Protein AF-A0A3B0PCW4-F1 (afdb_monomer_lite)

Structure (mmCIF, N/CA/C/O backbone):
data_AF-A0A3B0PCW4-F1
#
_entry.id   AF-A0A3B0PCW4-F1
#
loop_
_atom_site.group_PDB
_atom_site.id
_atom_site.type_symbol
_atom_site.label_atom_id
_atom_site.label_alt_id
_atom_site.label_comp_id
_atom_site.label_asym_id
_atom_site.label_entity_id
_atom_site.label_seq_id
_atom_site.pdbx_PDB_ins_code
_atom_site.Cartn_x
_atom_site.Cartn_y
_atom_site.Cartn_z
_atom_site.occupancy
_atom_site.B_iso_or_equiv
_atom_site.auth_seq_id
_atom_site.auth_comp_id
_atom_site.auth_asym_id
_atom_site.auth_atom_id
_atom_site.pdbx_PDB_model_num
ATOM 1 N N . MET A 1 1 ? -0.185 -10.556 19.259 1.00 54.66 1 MET A N 1
ATOM 2 C CA . MET A 1 1 ? -0.356 -9.139 19.650 1.00 54.66 1 MET A CA 1
ATOM 3 C C . MET A 1 1 ? -1.810 -8.763 19.400 1.00 54.66 1 MET A C 1
ATOM 5 O O . MET A 1 1 ? -2.230 -8.865 18.257 1.00 54.66 1 MET A O 1
ATOM 9 N N . ASN A 1 2 ? -2.568 -8.381 20.434 1.00 71.00 2 ASN A N 1
ATOM 10 C CA . ASN A 1 2 ? -3.987 -7.975 20.333 1.00 71.00 2 ASN A CA 1
ATOM 11 C C . ASN A 1 2 ? -4.163 -6.447 20.388 1.00 71.00 2 ASN A C 1
ATOM 13 O O . ASN A 1 2 ? -5.214 -5.941 20.774 1.00 71.00 2 ASN A O 1
ATOM 17 N N . GLN A 1 3 ? -3.116 -5.700 20.045 1.00 86.12 3 GLN A N 1
ATOM 18 C CA . GLN A 1 3 ? -3.149 -4.249 20.118 1.00 86.12 3 GLN A CA 1
ATOM 19 C C . GLN A 1 3 ? -3.804 -3.677 18.864 1.00 86.12 3 GLN A C 1
ATOM 21 O O . GLN A 1 3 ? -3.436 -4.021 17.740 1.00 86.12 3 GLN A O 1
ATOM 26 N N . LYS A 1 4 ? -4.782 -2.803 19.087 1.00 93.06 4 LYS A N 1
ATOM 27 C CA . LYS A 1 4 ? -5.429 -2.010 18.049 1.00 93.06 4 LYS A CA 1
ATOM 28 C C . LYS A 1 4 ? -4.979 -0.558 18.158 1.00 93.06 4 LYS A C 1
ATOM 30 O O . LYS A 1 4 ? -4.760 -0.056 19.259 1.00 93.06 4 LYS A O 1
ATOM 35 N N . PHE A 1 5 ? -4.899 0.115 17.020 1.00 94.56 5 PHE A N 1
ATOM 36 C CA . PHE A 1 5 ? -4.388 1.471 16.880 1.00 94.56 5 PHE A CA 1
ATOM 37 C C . PHE A 1 5 ? -5.496 2.444 16.474 1.00 94.56 5 PHE A C 1
ATOM 39 O O . PHE A 1 5 ? -6.503 2.065 15.868 1.00 94.56 5 PHE A O 1
ATOM 46 N N . ASN A 1 6 ? -5.307 3.717 16.822 1.00 95.56 6 ASN A N 1
ATOM 47 C CA . ASN A 1 6 ? -6.183 4.807 16.392 1.00 95.56 6 ASN A CA 1
ATOM 48 C C . ASN A 1 6 ? -5.759 5.456 15.073 1.00 95.56 6 ASN A C 1
ATOM 50 O O . ASN A 1 6 ? -6.538 6.190 14.472 1.00 95.56 6 ASN A O 1
ATOM 54 N N . LEU A 1 7 ? -4.531 5.192 14.650 1.00 95.38 7 LEU A N 1
ATOM 55 C CA . LEU A 1 7 ? -3.946 5.724 13.441 1.00 95.38 7 LEU A CA 1
ATOM 56 C C . LEU A 1 7 ? -2.901 4.728 12.954 1.00 95.38 7 LEU A C 1
ATOM 58 O O . LEU A 1 7 ? -2.035 4.310 13.723 1.00 95.38 7 LEU A O 1
ATOM 62 N N . ILE A 1 8 ? -3.000 4.345 11.688 1.00 95.62 8 ILE A N 1
ATOM 63 C CA . ILE A 1 8 ? -1.953 3.614 10.978 1.00 95.62 8 ILE A CA 1
ATOM 64 C C . ILE A 1 8 ? -1.502 4.509 9.828 1.00 95.62 8 ILE A C 1
ATOM 66 O O . ILE A 1 8 ? -2.312 4.869 8.978 1.00 95.62 8 ILE A O 1
ATOM 70 N N . ILE A 1 9 ? -0.217 4.862 9.810 1.00 96.75 9 ILE A N 1
ATOM 71 C CA . ILE A 1 9 ? 0.425 5.582 8.705 1.00 96.75 9 ILE A CA 1
ATOM 72 C C . ILE A 1 9 ? 1.419 4.628 8.057 1.00 96.75 9 ILE A C 1
ATOM 74 O O . ILE A 1 9 ? 2.176 3.952 8.756 1.00 96.75 9 ILE A O 1
ATOM 78 N N . CYS A 1 10 ? 1.414 4.555 6.731 1.00 95.62 10 CYS A N 1
ATOM 79 C CA . CYS A 1 10 ? 2.317 3.682 6.001 1.00 95.62 10 CYS A CA 1
ATOM 80 C C . CYS A 1 10 ? 2.815 4.351 4.718 1.00 95.62 10 CYS A C 1
ATOM 82 O O . CYS A 1 10 ? 2.025 4.801 3.897 1.00 95.62 10 CYS A O 1
ATOM 84 N N . ASN A 1 11 ? 4.129 4.348 4.523 1.00 95.50 11 ASN A N 1
ATOM 85 C CA . ASN A 1 11 ? 4.747 4.519 3.215 1.00 95.50 11 ASN A CA 1
ATOM 86 C C . ASN A 1 11 ? 5.175 3.116 2.733 1.00 95.50 11 ASN A C 1
ATOM 88 O O . ASN A 1 11 ? 6.247 2.642 3.124 1.00 95.50 11 ASN A O 1
ATOM 92 N N . PRO A 1 12 ? 4.296 2.364 2.037 1.00 94.88 12 PRO A N 1
ATOM 93 C CA . PRO A 1 12 ? 4.655 1.058 1.504 1.00 94.88 12 PRO A CA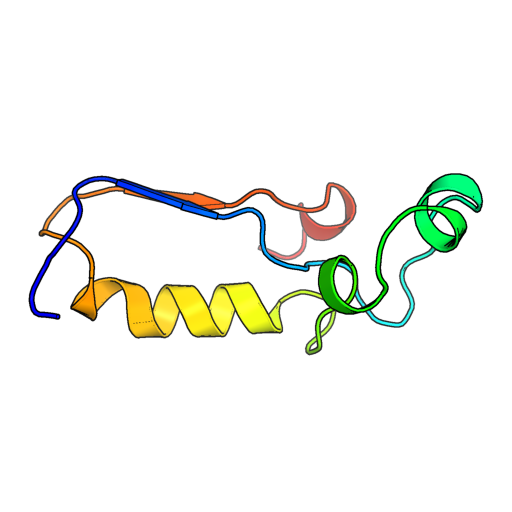 1
ATOM 94 C C . PRO A 1 12 ? 5.486 1.215 0.224 1.00 94.88 12 PRO A C 1
ATOM 96 O O . PRO A 1 12 ? 5.371 2.230 -0.448 1.00 94.88 12 PRO A O 1
ATOM 99 N N . PRO A 1 13 ? 6.225 0.181 -0.213 1.00 94.50 13 PRO A N 1
ATOM 100 C CA . PRO A 1 13 ? 6.702 0.139 -1.590 1.00 94.50 13 PRO A CA 1
ATOM 101 C C . PRO A 1 13 ? 5.508 0.273 -2.542 1.00 94.50 13 PRO A C 1
ATOM 103 O O . PRO A 1 13 ? 4.545 -0.494 -2.426 1.00 94.50 13 PRO A O 1
ATOM 106 N N . TYR A 1 14 ? 5.570 1.232 -3.460 1.00 93.62 14 TYR A N 1
ATOM 107 C CA . TYR A 1 14 ? 4.469 1.560 -4.365 1.00 93.62 14 TYR A CA 1
ATOM 108 C C . TYR A 1 14 ? 4.897 1.706 -5.823 1.00 93.62 14 TYR A C 1
ATOM 110 O O . TYR A 1 14 ? 4.064 1.987 -6.669 1.00 93.62 14 TYR A O 1
ATOM 118 N N . ILE A 1 15 ? 6.168 1.486 -6.157 1.00 92.75 15 ILE A N 1
ATOM 119 C CA . ILE A 1 15 ? 6.638 1.638 -7.536 1.00 92.75 15 ILE A CA 1
ATOM 120 C C . ILE A 1 15 ? 6.337 0.364 -8.333 1.00 92.75 15 ILE A C 1
ATOM 122 O O . ILE A 1 15 ? 6.764 -0.738 -7.961 1.00 92.75 15 ILE A O 1
ATOM 126 N N . GLY A 1 16 ? 5.606 0.500 -9.440 1.00 91.31 16 GLY A N 1
ATOM 127 C CA . GLY A 1 16 ? 5.385 -0.568 -10.408 1.00 91.31 16 GLY A CA 1
ATOM 128 C C . GLY A 1 16 ? 6.678 -1.011 -11.102 1.00 91.31 16 GLY A C 1
ATOM 129 O O . GLY A 1 16 ? 7.659 -0.279 -11.194 1.00 91.31 16 GLY A O 1
ATOM 130 N N . LYS A 1 17 ? 6.704 -2.240 -11.633 1.00 85.44 17 LYS A N 1
ATOM 131 C CA . LYS A 1 17 ? 7.907 -2.816 -12.277 1.00 85.44 17 LYS A CA 1
ATOM 132 C C . LYS A 1 17 ? 8.432 -1.979 -13.457 1.00 85.44 17 LYS A C 1
ATOM 134 O O . LYS A 1 17 ? 9.622 -2.047 -13.748 1.00 85.44 17 LYS A O 1
ATOM 139 N N . TYR A 1 18 ? 7.546 -1.259 -14.140 1.00 84.06 18 TYR A N 1
ATOM 140 C CA . TYR A 1 18 ? 7.850 -0.495 -15.353 1.00 84.06 18 TYR A CA 1
ATOM 141 C C . TYR A 1 18 ? 7.853 1.024 -15.125 1.00 84.06 18 TYR A C 1
ATOM 143 O O . TYR A 1 18 ? 7.971 1.776 -16.086 1.00 84.06 18 TYR A O 1
ATOM 151 N N . GLU A 1 19 ? 7.713 1.482 -13.879 1.00 85.62 19 GLU A N 1
ATOM 152 C CA . GLU A 1 19 ? 7.822 2.903 -13.548 1.00 85.62 19 GLU A CA 1
ATOM 153 C C . GLU A 1 19 ? 9.297 3.333 -13.529 1.00 85.62 19 GLU A C 1
ATOM 155 O O . GLU A 1 19 ? 10.154 2.684 -12.921 1.00 85.62 19 GLU A O 1
ATOM 160 N N . GLU A 1 20 ? 9.598 4.438 -14.211 1.00 84.31 20 GLU A N 1
ATOM 161 C CA . GLU A 1 20 ? 10.950 4.984 -14.287 1.00 84.31 20 GLU A CA 1
ATOM 162 C C . GLU A 1 20 ? 11.263 5.847 -13.062 1.00 84.31 20 GLU A C 1
ATOM 164 O O . GLU A 1 20 ? 10.596 6.839 -12.776 1.00 84.31 20 GLU A O 1
ATOM 169 N N . LEU A 1 21 ? 12.326 5.472 -12.350 1.00 86.06 21 LEU A N 1
ATOM 170 C CA . LEU A 1 21 ? 12.880 6.228 -11.228 1.00 86.06 21 LEU A CA 1
ATOM 171 C C . LEU A 1 21 ? 14.169 6.936 -11.638 1.00 86.06 21 LEU A C 1
ATOM 173 O O . LEU A 1 21 ? 14.920 6.441 -12.486 1.00 86.06 21 LEU A O 1
ATOM 177 N N . SER A 1 22 ? 14.472 8.046 -10.964 1.00 88.44 22 SER A N 1
ATOM 178 C CA . SER A 1 22 ? 15.754 8.729 -11.135 1.00 88.44 22 SER A CA 1
ATOM 179 C C . SER A 1 22 ? 16.928 7.801 -10.794 1.00 88.44 22 SER A C 1
ATOM 181 O O . SER A 1 22 ? 16.831 6.920 -9.931 1.00 88.44 22 SER A O 1
ATOM 183 N N . GLU A 1 23 ? 18.065 8.003 -11.461 1.00 88.25 23 GLU A N 1
ATOM 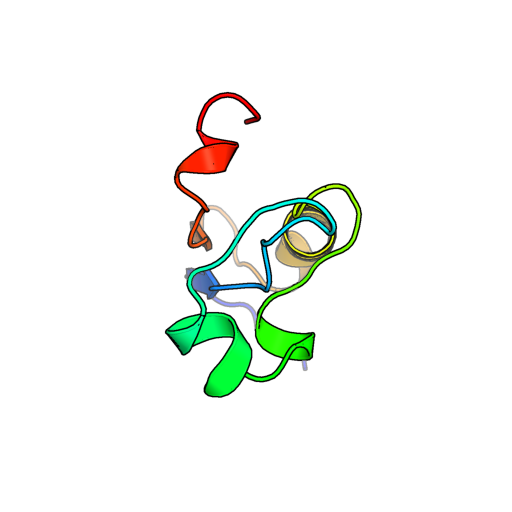184 C CA . GLU A 1 23 ? 19.268 7.187 -11.244 1.00 88.25 23 GLU A CA 1
ATOM 185 C C . GLU A 1 23 ? 19.756 7.238 -9.793 1.00 88.25 23 GLU A C 1
ATOM 187 O O . GLU A 1 23 ? 20.213 6.228 -9.261 1.00 88.25 23 GLU A O 1
ATOM 192 N N . SER A 1 24 ? 19.598 8.389 -9.133 1.00 90.25 24 SER A N 1
ATOM 193 C CA . SER A 1 24 ? 19.924 8.558 -7.715 1.00 90.25 24 SER A CA 1
ATOM 194 C C . SER A 1 24 ? 19.117 7.592 -6.842 1.00 90.25 24 SER A C 1
ATOM 196 O O . SER A 1 24 ? 19.694 6.815 -6.084 1.00 90.25 24 SER A O 1
ATOM 198 N N . ILE A 1 25 ? 17.792 7.537 -7.019 1.00 85.69 25 ILE A N 1
ATOM 199 C CA . ILE A 1 25 ? 16.925 6.638 -6.241 1.00 85.69 25 ILE A CA 1
ATOM 200 C C . ILE A 1 25 ? 17.303 5.177 -6.502 1.00 85.69 25 ILE A C 1
ATOM 202 O O . ILE A 1 25 ? 17.495 4.409 -5.563 1.00 85.69 25 ILE A O 1
ATOM 206 N N . LYS A 1 26 ? 17.498 4.794 -7.772 1.00 84.56 26 LYS A N 1
ATOM 207 C CA . LYS A 1 26 ? 17.904 3.424 -8.138 1.00 84.56 26 LYS A CA 1
ATOM 208 C C . LYS A 1 26 ? 19.253 3.015 -7.526 1.00 84.56 26 LYS A C 1
ATOM 210 O O . LYS A 1 26 ? 19.484 1.819 -7.340 1.00 84.56 26 LYS A O 1
ATOM 215 N N . LYS A 1 27 ? 20.139 3.980 -7.251 1.00 89.38 27 LYS A N 1
ATOM 216 C CA . LYS A 1 27 ? 21.489 3.766 -6.712 1.00 89.38 27 LYS A CA 1
ATOM 217 C C . LYS A 1 27 ? 21.534 3.722 -5.184 1.00 89.38 27 LYS A C 1
ATOM 219 O O . LYS A 1 27 ? 22.312 2.938 -4.646 1.00 89.38 27 LYS A O 1
ATOM 224 N N . TYR A 1 28 ? 20.751 4.558 -4.504 1.00 91.06 28 TYR A N 1
ATOM 225 C CA . TYR A 1 28 ? 20.849 4.738 -3.050 1.00 91.06 28 TYR A CA 1
ATOM 226 C C . TYR A 1 28 ? 19.769 3.996 -2.255 1.00 91.06 28 TYR A C 1
ATOM 228 O O . TYR A 1 28 ? 20.018 3.646 -1.103 1.00 91.06 28 TYR A O 1
ATOM 236 N N . GLU A 1 29 ? 18.614 3.694 -2.855 1.00 88.56 29 GLU A N 1
ATOM 237 C CA . GLU A 1 29 ? 17.511 3.029 -2.156 1.00 88.56 29 GLU A CA 1
ATOM 238 C C . GLU A 1 29 ? 17.483 1.505 -2.400 1.00 88.56 29 GLU A C 1
ATOM 240 O O . GLU A 1 29 ? 17.668 1.034 -3.532 1.00 88.56 29 GLU A O 1
ATOM 245 N N . PRO A 1 30 ? 17.199 0.677 -1.375 1.00 91.25 30 PRO A N 1
ATOM 246 C CA . PRO A 1 30 ? 17.044 -0.761 -1.555 1.00 91.25 30 PRO A CA 1
ATOM 247 C C . PRO A 1 30 ? 15.860 -1.090 -2.474 1.00 91.25 30 PRO A C 1
ATOM 249 O O . PRO A 1 30 ? 14.721 -0.722 -2.196 1.00 91.25 30 PRO A O 1
ATOM 252 N N . LYS A 1 31 ? 16.073 -1.919 -3.506 1.00 87.12 31 LYS A N 1
ATOM 253 C CA . 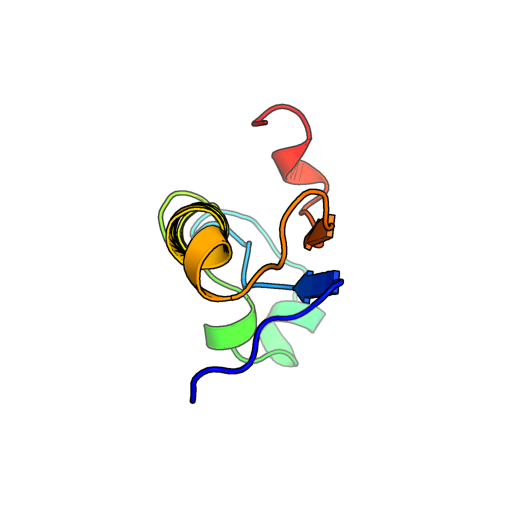LYS A 1 31 ? 15.002 -2.327 -4.448 1.00 87.12 31 LYS A CA 1
ATOM 254 C C . LYS A 1 31 ? 13.737 -2.865 -3.759 1.00 87.12 31 LYS A C 1
ATOM 256 O O . LYS A 1 31 ? 12.633 -2.641 -4.240 1.00 87.12 31 LYS A O 1
ATOM 261 N N . LYS A 1 32 ? 13.882 -3.563 -2.626 1.00 89.44 32 LYS A N 1
ATOM 262 C CA . LYS A 1 32 ? 12.756 -4.113 -1.846 1.00 89.44 32 LYS A CA 1
ATOM 263 C C . LYS A 1 32 ? 11.880 -3.030 -1.192 1.00 89.44 32 LYS A C 1
ATOM 265 O O . LYS A 1 32 ? 10.719 -3.308 -0.911 1.00 89.44 32 LYS A O 1
ATOM 270 N N . ALA A 1 33 ? 12.434 -1.846 -0.932 1.00 89.81 33 ALA A N 1
ATOM 271 C CA . ALA A 1 33 ? 11.712 -0.702 -0.378 1.00 89.81 33 ALA A CA 1
ATOM 272 C C . ALA A 1 33 ? 10.967 0.099 -1.460 1.00 89.81 33 ALA A C 1
ATOM 274 O O . ALA A 1 33 ? 10.003 0.782 -1.147 1.00 89.81 33 ALA A O 1
ATOM 275 N N . LEU A 1 34 ? 11.378 -0.028 -2.726 1.00 90.94 34 LEU A N 1
ATOM 276 C CA . LEU A 1 34 ? 10.801 0.715 -3.846 1.00 90.94 34 LEU A CA 1
ATOM 277 C C . LEU A 1 34 ? 9.658 -0.045 -4.523 1.00 90.94 34 LEU A C 1
ATOM 279 O O . LEU A 1 34 ? 8.551 0.469 -4.666 1.00 90.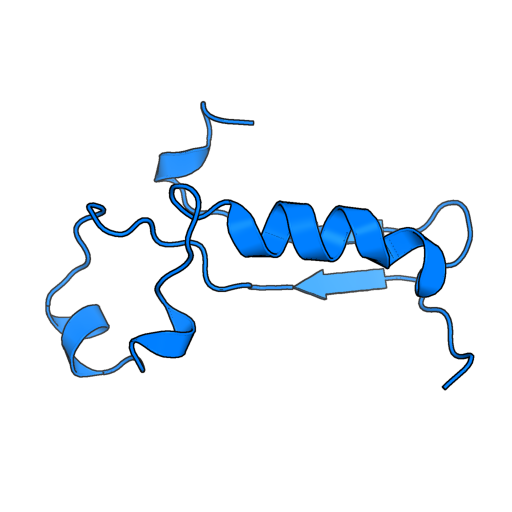94 34 LEU A O 1
ATOM 283 N N . TYR A 1 35 ? 9.930 -1.280 -4.954 1.00 93.12 35 TYR A N 1
ATOM 284 C CA . TYR A 1 35 ? 9.070 -1.963 -5.915 1.00 93.12 35 TYR A CA 1
ATOM 285 C C . TYR A 1 35 ? 7.977 -2.803 -5.261 1.00 93.12 35 TYR A C 1
ATOM 287 O O . TYR A 1 35 ? 8.223 -3.593 -4.343 1.00 93.12 35 TYR A O 1
ATOM 295 N N . ALA A 1 36 ? 6.783 -2.728 -5.839 1.00 94.62 36 ALA A N 1
ATOM 296 C CA . ALA A 1 36 ? 5.659 -3.583 -5.505 1.00 94.62 36 ALA A CA 1
ATOM 297 C C . ALA A 1 36 ? 5.067 -4.263 -6.743 1.00 94.62 36 ALA A C 1
ATOM 299 O O . ALA A 1 36 ? 5.151 -3.789 -7.876 1.00 94.62 36 ALA A O 1
ATOM 300 N N . LYS A 1 37 ? 4.468 -5.436 -6.512 1.00 94.50 37 LYS A N 1
ATOM 301 C CA . LYS A 1 37 ? 3.673 -6.133 -7.531 1.00 94.50 37 LYS A CA 1
ATOM 302 C C . LYS A 1 37 ? 2.387 -5.351 -7.810 1.00 94.50 37 LYS A C 1
ATOM 304 O O . LYS A 1 37 ? 2.066 -4.419 -7.076 1.00 94.50 37 LYS A O 1
ATOM 309 N N . ASP A 1 38 ? 1.625 -5.818 -8.800 1.00 94.00 38 ASP A N 1
ATOM 310 C CA . ASP A 1 38 ? 0.282 -5.294 -9.086 1.00 94.00 38 ASP A CA 1
ATOM 311 C C . ASP A 1 38 ? 0.325 -3.793 -9.402 1.00 94.00 38 ASP A C 1
ATOM 313 O O . ASP A 1 38 ? -0.407 -3.003 -8.825 1.00 94.00 38 ASP A O 1
ATOM 317 N N . ASP A 1 39 ? 1.288 -3.422 -10.254 1.00 91.75 39 ASP A N 1
ATOM 318 C CA . ASP A 1 39 ? 1.547 -2.043 -10.683 1.00 91.75 39 ASP A CA 1
ATOM 319 C C . ASP A 1 39 ? 1.686 -1.043 -9.521 1.00 91.75 39 ASP A C 1
ATOM 321 O O . ASP A 1 39 ? 1.166 0.063 -9.564 1.00 91.75 39 ASP A O 1
ATOM 325 N N . GLY A 1 40 ? 2.340 -1.477 -8.436 1.00 93.19 40 GLY A N 1
ATOM 326 C CA . GLY A 1 40 ? 2.501 -0.674 -7.224 1.00 93.19 40 GLY A CA 1
ATOM 327 C C . GLY A 1 40 ? 1.436 -0.908 -6.144 1.00 93.19 40 GLY A C 1
ATOM 328 O O . GLY A 1 40 ? 1.675 -0.627 -4.971 1.00 93.19 40 GLY A O 1
ATOM 329 N N . PHE A 1 41 ? 0.289 -1.513 -6.475 1.00 94.25 41 PHE A N 1
ATOM 330 C CA . PHE A 1 41 ? -0.878 -1.582 -5.583 1.00 94.25 41 PHE A CA 1
ATOM 331 C C . PHE A 1 41 ? -0.889 -2.755 -4.595 1.00 94.25 41 PHE A C 1
ATOM 333 O O . PHE A 1 41 ? -1.725 -2.803 -3.684 1.00 94.25 41 PHE A O 1
ATOM 340 N N . TYR A 1 42 ? 0.037 -3.709 -4.729 1.00 95.75 42 TYR A N 1
ATOM 341 C CA . TYR A 1 42 ? 0.006 -4.952 -3.952 1.00 95.75 42 TYR A CA 1
ATOM 342 C C . TYR A 1 42 ? -0.039 -4.722 -2.433 1.00 95.75 42 TYR A C 1
ATOM 344 O O . TYR A 1 42 ? -0.833 -5.355 -1.726 1.00 95.75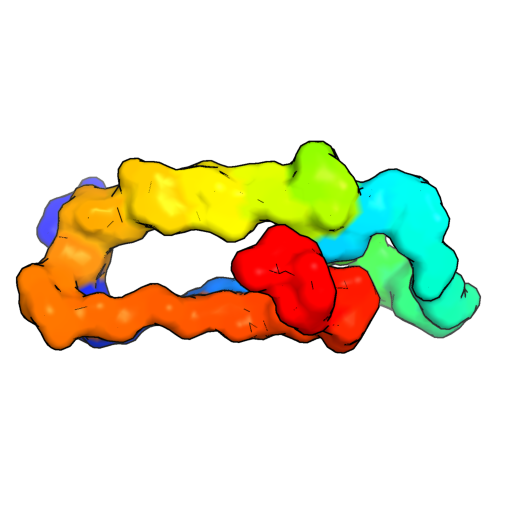 42 TYR A O 1
ATOM 352 N N . PHE A 1 43 ? 0.806 -3.829 -1.907 1.00 96.50 43 PHE A N 1
ATOM 353 C CA . PHE A 1 43 ? 0.872 -3.595 -0.465 1.00 96.50 43 PHE A CA 1
ATOM 354 C C . PHE A 1 43 ? -0.322 -2.800 0.053 1.00 96.50 43 PHE A C 1
ATOM 356 O O . PHE A 1 43 ? -0.836 -3.159 1.109 1.00 96.50 43 PHE A O 1
ATOM 363 N N . TYR A 1 44 ? -0.834 -1.830 -0.705 1.00 95.62 44 TYR A N 1
ATOM 364 C CA . TYR A 1 44 ? -2.070 -1.128 -0.358 1.00 95.62 44 TYR A CA 1
ATOM 365 C C . TYR A 1 44 ? -3.228 -2.105 -0.168 1.00 95.62 44 TYR A C 1
ATOM 367 O O . TYR A 1 44 ? -3.799 -2.183 0.920 1.00 95.62 44 TYR A O 1
ATO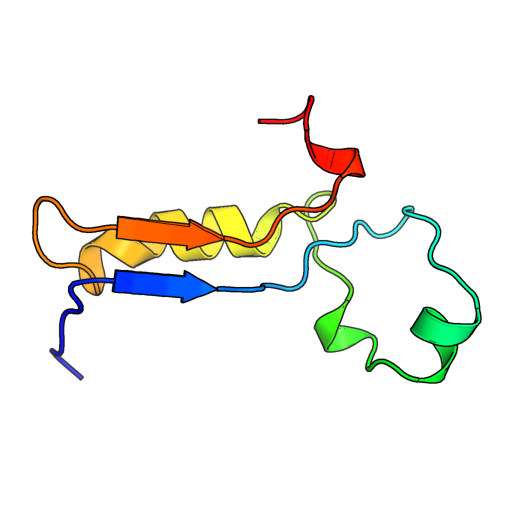M 375 N N . LYS A 1 45 ? -3.504 -2.949 -1.173 1.00 95.62 45 LYS A N 1
ATOM 376 C CA . LYS A 1 45 ? -4.574 -3.962 -1.108 1.00 95.62 45 LYS A CA 1
ATOM 377 C C . LYS A 1 45 ? -4.371 -4.911 0.072 1.00 95.62 45 LYS A C 1
ATOM 379 O O . LYS A 1 45 ? -5.307 -5.226 0.811 1.00 95.62 45 LYS A O 1
ATOM 384 N N . LYS A 1 46 ? -3.129 -5.356 0.290 1.00 97.19 46 LYS A N 1
ATOM 385 C CA . LYS A 1 46 ? -2.781 -6.255 1.396 1.00 97.19 46 LYS A CA 1
ATOM 386 C C . LYS A 1 46 ? -2.977 -5.604 2.770 1.00 97.19 46 LYS A C 1
ATOM 388 O O . LYS A 1 46 ? -3.414 -6.304 3.688 1.00 97.19 46 LYS A O 1
ATOM 393 N N . ILE A 1 47 ? -2.630 -4.329 2.932 1.00 96.31 47 ILE A N 1
ATOM 394 C CA . ILE A 1 47 ? -2.757 -3.597 4.197 1.00 96.31 47 ILE A CA 1
ATOM 395 C C . ILE A 1 47 ? -4.223 -3.261 4.451 1.00 96.31 47 ILE A C 1
ATOM 397 O O . ILE A 1 47 ? -4.717 -3.619 5.512 1.00 96.31 47 ILE A O 1
ATOM 401 N N . ILE A 1 48 ? -4.944 -2.704 3.472 1.00 95.31 48 ILE A N 1
ATOM 402 C CA . ILE A 1 48 ? -6.380 -2.388 3.571 1.00 95.31 48 ILE A CA 1
ATOM 403 C C . ILE A 1 48 ? -7.181 -3.626 4.000 1.00 95.31 48 ILE A C 1
ATOM 405 O O . ILE A 1 48 ? -7.955 -3.563 4.951 1.00 95.31 48 ILE A O 1
ATOM 409 N N . ARG A 1 49 ? -6.923 -4.793 3.390 1.00 96.25 49 ARG A N 1
ATOM 410 C CA . ARG A 1 49 ? -7.588 -6.057 3.760 1.00 96.25 49 ARG A CA 1
ATOM 411 C C . ARG A 1 49 ? -7.317 -6.498 5.203 1.00 96.25 49 ARG A C 1
ATOM 413 O O . ARG A 1 49 ? -8.127 -7.202 5.798 1.00 96.25 49 ARG A O 1
ATOM 420 N N . GLN A 1 50 ? -6.155 -6.158 5.756 1.00 95.06 50 GLN A N 1
ATOM 421 C CA . GLN A 1 50 ? -5.752 -6.571 7.103 1.00 95.06 50 GLN A CA 1
ATOM 422 C C . GLN A 1 50 ? -6.038 -5.517 8.172 1.00 95.06 50 GLN A C 1
ATOM 424 O O . GLN A 1 50 ? -6.186 -5.878 9.338 1.00 95.06 50 GLN A O 1
ATOM 429 N N . ALA A 1 51 ? -6.146 -4.247 7.789 1.00 94.25 51 ALA A N 1
ATOM 430 C CA . ALA A 1 51 ? -6.301 -3.109 8.681 1.00 94.25 51 ALA A CA 1
ATOM 431 C C . ALA A 1 51 ? -7.457 -3.252 9.692 1.00 94.25 51 ALA A C 1
ATOM 433 O O . ALA A 1 51 ? -7.223 -2.926 10.855 1.00 94.25 51 ALA A O 1
ATOM 434 N N . PRO A 1 52 ? -8.634 -3.833 9.363 1.00 92.44 52 PRO A N 1
ATOM 435 C CA . PRO A 1 52 ? -9.709 -4.033 10.344 1.00 92.44 52 PRO A CA 1
ATOM 436 C C . PRO A 1 52 ? -9.306 -4.858 11.577 1.00 92.44 52 PRO A C 1
ATOM 438 O O . PRO A 1 52 ? -9.893 -4.711 12.647 1.00 92.44 52 PRO A O 1
ATOM 441 N N . LYS A 1 53 ? -8.282 -5.717 11.464 1.00 93.94 53 LYS A N 1
ATOM 442 C CA . LYS A 1 53 ? -7.753 -6.495 12.598 1.00 93.94 53 LYS A CA 1
ATOM 443 C C . LYS A 1 53 ? -6.920 -5.647 13.562 1.00 93.94 53 LYS A C 1
ATOM 445 O O . LYS A 1 53 ? -6.783 -6.017 14.724 1.00 93.94 53 LYS A O 1
ATOM 450 N N . TYR A 1 54 ? -6.373 -4.534 13.080 1.00 93.88 54 TYR A N 1
ATOM 451 C CA . TYR A 1 54 ? -5.411 -3.691 13.790 1.00 93.88 54 TYR A CA 1
ATOM 452 C C . TYR A 1 54 ? -5.939 -2.283 14.084 1.00 93.88 54 TYR A C 1
ATOM 454 O O . TYR A 1 54 ? -5.305 -1.560 14.842 1.00 93.88 54 TYR A O 1
ATOM 462 N N . LEU A 1 55 ? -7.083 -1.879 13.529 1.00 94.88 55 LEU A N 1
ATOM 463 C CA . LEU A 1 55 ? -7.713 -0.584 13.792 1.00 94.88 55 LEU A CA 1
ATOM 464 C C . LEU A 1 55 ? -8.849 -0.700 14.813 1.00 94.88 55 LEU A C 1
ATOM 466 O O . LEU A 1 55 ? -9.582 -1.693 14.864 1.00 94.88 55 LEU A O 1
ATOM 470 N N . GLN A 1 56 ? -8.992 0.339 15.635 1.00 91.12 56 GLN A N 1
ATOM 471 C CA . GLN A 1 56 ? -10.239 0.589 16.365 1.00 91.12 56 GLN A CA 1
ATOM 472 C C . GLN A 1 56 ? -11.318 1.116 15.395 1.00 91.12 56 GLN A C 1
ATOM 474 O O . GLN A 1 56 ? -10.994 1.579 14.302 1.00 91.12 56 GLN A O 1
ATOM 479 N N . ASN A 1 57 ? -12.593 1.061 15.787 1.00 83.25 57 ASN A N 1
ATOM 480 C CA . ASN A 1 57 ? -13.694 1.594 14.973 1.00 83.25 57 ASN A CA 1
ATOM 481 C C . ASN A 1 57 ? -13.546 3.115 14.772 1.00 83.25 57 ASN A C 1
ATOM 483 O O . ASN A 1 57 ? -13.128 3.812 15.698 1.00 83.25 57 ASN A O 1
ATOM 487 N N . GLU A 1 58 ? -13.899 3.607 13.576 1.00 79.50 58 GLU A N 1
ATOM 488 C CA . GLU A 1 58 ? -13.888 5.040 13.211 1.00 79.50 58 GLU A CA 1
ATOM 489 C C . GLU A 1 58 ? -12.500 5.706 13.309 1.00 79.50 58 GLU A C 1
ATOM 491 O O . GLU A 1 58 ? -12.344 6.834 13.778 1.00 79.50 58 GLU A O 1
ATOM 496 N N . LYS A 1 59 ? -11.456 4.982 12.893 1.00 93.94 59 LYS A N 1
ATOM 497 C CA . LYS A 1 59 ? -10.053 5.417 12.940 1.00 93.94 59 LYS A CA 1
ATOM 498 C C . LYS A 1 59 ? -9.398 5.453 11.567 1.00 93.94 59 LYS A C 1
ATOM 500 O O . LYS A 1 59 ? -9.921 4.897 10.606 1.00 93.94 59 LYS A O 1
ATOM 505 N N . LEU A 1 60 ? -8.250 6.126 11.489 1.00 96.31 60 LEU A N 1
ATOM 506 C CA . LEU A 1 60 ? -7.622 6.489 10.221 1.00 96.31 60 LEU A CA 1
ATOM 507 C C . LEU A 1 60 ? -6.545 5.492 9.780 1.00 96.31 60 LEU A C 1
ATOM 509 O O . LEU A 1 60 ? -5.705 5.050 10.569 1.00 96.31 60 LEU A O 1
ATOM 513 N N . LEU A 1 61 ? -6.554 5.211 8.479 1.00 96.38 61 LEU A N 1
ATOM 514 C CA . LEU A 1 61 ? -5.482 4.562 7.737 1.00 96.38 61 LEU A CA 1
ATOM 515 C C . LEU A 1 61 ? -5.013 5.540 6.662 1.00 96.38 61 LEU A C 1
ATOM 517 O O . LEU A 1 61 ? -5.807 5.935 5.812 1.00 96.38 61 LEU A O 1
ATOM 521 N N . ILE A 1 62 ? -3.746 5.936 6.718 1.00 96.88 62 ILE A N 1
ATOM 522 C CA . ILE A 1 62 ? -3.154 6.923 5.812 1.00 96.88 62 ILE A CA 1
ATOM 523 C C . ILE A 1 62 ? -1.989 6.269 5.082 1.00 96.88 62 ILE A C 1
ATOM 525 O O . ILE A 1 62 ? -1.154 5.604 5.704 1.00 96.88 62 ILE A O 1
ATOM 529 N N . PHE A 1 63 ? -1.921 6.486 3.771 1.00 96.31 63 PHE A N 1
ATOM 530 C CA . PHE A 1 63 ? -0.807 6.040 2.954 1.00 96.31 63 PHE A CA 1
ATOM 531 C C . PHE A 1 63 ? -0.106 7.196 2.251 1.00 96.31 63 PHE A C 1
ATOM 533 O O . PHE A 1 63 ? -0.753 8.160 1.849 1.00 96.31 63 PHE A O 1
ATOM 540 N N . GLU A 1 64 ? 1.201 7.055 2.045 1.00 94.50 64 GLU A N 1
ATOM 541 C CA . GLU A 1 64 ? 1.883 7.773 0.968 1.00 94.50 64 GLU A CA 1
ATOM 542 C C . GLU A 1 64 ? 1.489 7.164 -0.388 1.00 94.50 64 GLU A C 1
ATOM 544 O O . GLU A 1 64 ? 1.288 5.949 -0.491 1.00 94.50 64 GLU A O 1
ATOM 549 N N . LEU A 1 65 ? 1.365 8.000 -1.420 1.00 89.88 65 LEU A N 1
ATOM 550 C CA . LEU A 1 65 ? 1.010 7.606 -2.783 1.00 89.88 65 LEU A CA 1
ATOM 551 C C . LEU A 1 65 ? 2.029 8.149 -3.782 1.00 89.88 65 LEU A C 1
ATOM 553 O O . LEU A 1 65 ? 2.511 9.272 -3.634 1.00 89.88 65 LEU A O 1
ATOM 557 N N . SER A 1 66 ? 2.283 7.379 -4.843 1.00 87.50 66 SER A N 1
ATOM 558 C CA . SER A 1 66 ? 2.973 7.896 -6.025 1.00 87.50 66 SER A CA 1
ATOM 559 C C . SER A 1 66 ? 2.112 8.957 -6.708 1.00 87.50 66 SER A C 1
ATOM 561 O O . SER A 1 66 ? 0.917 8.744 -6.929 1.00 87.50 66 SER A O 1
ATOM 563 N N . ALA A 1 67 ? 2.721 10.066 -7.133 1.00 86.62 67 ALA A N 1
ATOM 564 C CA . ALA A 1 67 ? 2.044 11.057 -7.971 1.00 86.62 67 ALA A CA 1
ATOM 565 C C . ALA A 1 67 ? 1.528 10.446 -9.292 1.00 86.62 67 ALA A C 1
ATOM 567 O O . ALA A 1 67 ? 0.527 10.902 -9.833 1.00 86.62 67 ALA A O 1
ATOM 568 N N . LEU A 1 68 ? 2.161 9.370 -9.777 1.00 84.94 68 LEU A N 1
ATOM 569 C CA . LEU A 1 68 ? 1.752 8.641 -10.985 1.00 84.94 68 LEU A CA 1
ATOM 570 C C . LEU A 1 68 ? 0.485 7.794 -10.793 1.00 84.94 68 LEU A C 1
ATOM 572 O O . LEU A 1 68 ? -0.026 7.213 -11.750 1.00 84.94 68 LEU A O 1
ATOM 576 N N . HIS A 1 69 ? 0.001 7.659 -9.558 1.00 86.88 69 HIS A N 1
ATOM 577 C CA . HIS A 1 69 ? -1.167 6.844 -9.227 1.00 86.88 69 HIS A CA 1
ATOM 578 C C . HIS A 1 69 ? -2.427 7.669 -8.985 1.00 86.88 69 HIS A C 1
ATOM 580 O O . HIS A 1 69 ? -3.462 7.064 -8.740 1.00 86.88 69 HIS A O 1
ATOM 586 N N . LEU A 1 70 ? -2.373 9.005 -9.071 1.00 84.94 70 LEU A N 1
ATOM 587 C CA . LEU A 1 70 ? -3.513 9.887 -8.775 1.00 84.94 70 LEU A CA 1
ATOM 588 C C . LEU A 1 70 ? -4.798 9.485 -9.514 1.00 84.94 70 LEU A C 1
ATOM 590 O O . LEU A 1 70 ? -5.856 9.438 -8.898 1.00 84.94 70 LEU A O 1
ATOM 594 N N . ASP A 1 71 ? -4.687 9.107 -10.788 1.00 85.19 71 ASP A N 1
ATOM 595 C CA . ASP A 1 71 ? -5.838 8.742 -11.627 1.00 85.19 71 ASP A CA 1
ATOM 596 C C . ASP A 1 71 ? -6.225 7.251 -11.542 1.00 85.19 71 ASP A C 1
ATOM 598 O O . ASP A 1 71 ? -7.106 6.788 -12.265 1.00 85.19 71 ASP A O 1
ATOM 602 N N . LYS A 1 72 ? -5.531 6.464 -10.710 1.00 78.06 72 LYS A N 1
ATOM 603 C CA . LYS A 1 72 ? -5.710 5.005 -10.593 1.00 78.06 72 LYS A CA 1
ATOM 604 C C . LYS A 1 72 ? -6.501 4.583 -9.346 1.00 78.06 72 LYS A C 1
ATOM 606 O O . LYS A 1 72 ? -6.660 3.379 -9.128 1.00 78.06 72 LYS A O 1
ATOM 611 N N . TRP A 1 73 ? -6.951 5.541 -8.534 1.00 68.31 73 TRP A N 1
ATOM 612 C CA . TRP A 1 73 ? -7.714 5.318 -7.299 1.00 68.31 73 TRP A CA 1
ATOM 613 C C . TRP A 1 73 ? -9.213 5.539 -7.476 1.00 68.31 73 TRP A C 1
ATOM 615 O O . TRP A 1 73 ? -9.595 6.490 -8.190 1.00 68.31 73 TRP A O 1
#

InterPro domains:
  IPR002052 DNA methylase, N-6 adenine-specific, conserved site [PS00092] (8-14)
  IPR029063 S-adenosyl-L-methionine-dependent methyltransferase superfamily [G3DSA:3.40.50.150] (1-72)
  IPR029063 S-adenosyl-L-methionine-dependent methyltransferase superfamily [SSF53335] (3-65)
  IPR050320 Protein N5-glutamine methyltransferase [PTHR18895] (3-66)

pLDDT: mean 90.27, std 7.1, range [54.66, 97.19]

Foldseek 3Di:
DQAADQEAEDAAQQAEPPDDDDPVCVPPPDPRRHYDPPRRCHVVVVCVVCNVSRHDPPGDYHYDDDPVCPVVD

Radius of gyration: 14.13 Å; chains: 1; bounding box: 35×20×36 Å

Sequence (73 aa):
MNQKFNLIICNPPYIGKYEELSESIKKYEPKKALYAKDDGFYFYKKIIRQAPKYLQNEKLLIFELSALHLDKW

Secondary structure (DSSP, 8-state):
----EEEEEE----B-TT----HHHHHHS-HHHHB-TTTTTHHHHHHHHHGGGTEEEEEEEEE---GGGGGG-

Organism: Mycoplasmopsis synoviae (NCBI:txid2109)